Protein AF-A0A7S2X7T4-F1 (afdb_monomer)

Radius of gyration: 22.36 Å; Cα contacts (8 Å, |Δi|>4): 255; chains: 1; bounding box: 73×62×40 Å

Foldseek 3Di:
DDDDDDPPPPPVVVVVCVCPVPPDHAALDKDKDWDDPPPDPPPPDDDDDDDDDDDDDDDDPDPDDPDTDIAMEHEHAFDCPVPDRPCVSLVSDDLRHQEYEYAFAAQPWLHPRPGDVSNVVSCLRNQHLEYEYEDPQVSADKDFDDDPSGNNYIYGHPYDHD

Sequence (162 aa):
RDERSRVRLGNTGLQMRKLLGNGTLLVNESVVLPVRSDTQNKDSRKKSSQVETQTTGNNTNGAGRPTPVYVHVHGTDYWDEGSNPSLRHLKAIPRNTHVLVTHSPAKGYVDDGAGCPSILKHVRRVRPRLVVCGHIHQAHGVARGRGRSLRDTLFVNAASCD

InterPro domains:
  IPR029052 Metallo-dependent phosphatase-like [G3DSA:3.60.21.10] (36-162)
  IPR029052 Metallo-dependent phosphatase-like [SSF56300] (84-160)
  IPR051693 UPF0046 metallophosphoesterase [PTHR12905] (85-162)

Solvent-accessible surface area (backbone atoms only — not comparable to full-atom values): 10051 Å² total; per-residue (Å²): 140,78,88,82,79,79,78,78,71,52,75,67,54,57,52,54,45,63,53,60,71,76,83,56,66,38,70,67,37,75,50,76,44,79,44,79,85,75,88,68,83,76,77,86,69,90,76,91,79,91,84,89,83,85,89,80,87,82,90,72,95,68,88,70,74,79,77,78,44,73,48,30,37,32,20,35,70,68,65,90,79,91,78,74,84,73,57,61,61,66,68,65,60,59,65,76,32,38,34,38,36,36,43,52,24,33,45,91,41,46,24,83,87,73,24,37,62,69,52,37,56,43,46,60,73,35,49,26,48,32,37,41,20,27,84,45,43,93,21,44,43,76,39,76,35,72,58,95,67,27,60,72,19,38,38,33,19,71,25,77,68,133

Organism: NCBI:txid641309

pLDDT: mean 71.04, std 24.18, range [26.78, 98.31]

Mean predicted aligned error: 14.85 Å

Nearest PDB structures (foldseek):
  1uf3-assembly1_C  TM=6.372E-01  e=6.076E-03  Thermus thermophilus
  1ww1-assembly1_A  TM=6.310E-01  e=8.116E-01  Thermotoga maritima MSB8
  4r1u-assembly1_A  TM=5.828E-01  e=3.808E+00  Medicago truncatula

Structure (mmCIF, N/CA/C/O backbone):
data_AF-A0A7S2X7T4-F1
#
_entry.id   AF-A0A7S2X7T4-F1
#
loop_
_atom_site.group_PDB
_atom_site.id
_atom_site.type_symbol
_atom_site.label_atom_id
_atom_site.label_alt_id
_atom_site.label_comp_id
_atom_site.label_asym_id
_atom_site.label_entity_id
_atom_site.label_seq_id
_atom_site.pdbx_PDB_ins_code
_atom_site.Cartn_x
_atom_site.Cartn_y
_atom_site.Cartn_z
_atom_site.occupancy
_atom_site.B_iso_or_equiv
_atom_site.auth_seq_id
_atom_site.auth_comp_id
_atom_site.auth_asym_id
_atom_site.auth_atom_id
_atom_site.pdbx_PDB_model_num
ATOM 1 N N . ARG A 1 1 ? -26.846 47.711 -2.890 1.00 37.25 1 ARG A N 1
ATOM 2 C CA . ARG A 1 1 ? -26.155 46.910 -3.925 1.00 37.25 1 ARG A CA 1
ATOM 3 C C . ARG A 1 1 ? -24.670 46.985 -3.589 1.00 37.25 1 ARG A C 1
ATOM 5 O O . ARG A 1 1 ? -24.140 48.077 -3.662 1.00 37.25 1 ARG A O 1
ATOM 12 N N . ASP A 1 2 ? -23.976 45.988 -3.053 1.00 36.03 2 ASP A N 1
ATOM 13 C CA . ASP A 1 2 ? -24.239 44.553 -3.003 1.00 36.03 2 ASP A CA 1
ATOM 14 C C . ASP A 1 2 ? -23.597 43.931 -1.759 1.00 36.03 2 ASP A C 1
ATOM 16 O O . ASP A 1 2 ? -22.443 44.189 -1.417 1.00 36.03 2 ASP A O 1
ATOM 20 N N . GLU A 1 3 ? -24.376 43.088 -1.097 1.00 36.16 3 GLU A N 1
ATOM 21 C CA . GLU A 1 3 ? -24.019 42.328 0.089 1.00 36.16 3 GLU A CA 1
ATOM 22 C C . GLU A 1 3 ? -23.364 41.012 -0.350 1.00 36.16 3 GLU A C 1
ATOM 24 O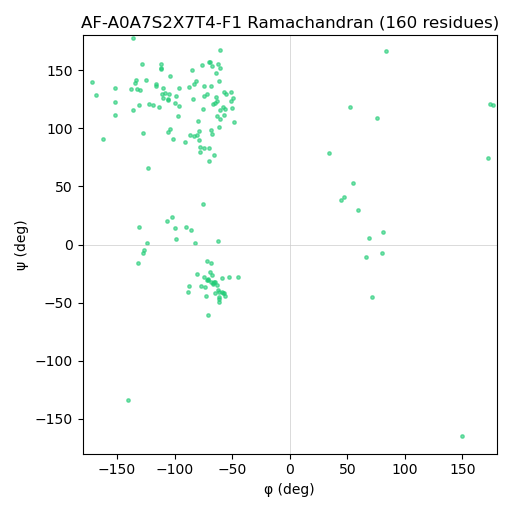 O . GLU A 1 3 ? -24.035 40.035 -0.680 1.00 36.16 3 GLU A O 1
ATOM 29 N N . ARG A 1 4 ? -22.026 40.983 -0.422 1.00 36.69 4 ARG A N 1
ATOM 30 C CA . ARG A 1 4 ? -21.281 39.733 -0.640 1.00 36.69 4 ARG A CA 1
ATOM 31 C C . ARG A 1 4 ? -21.105 39.013 0.690 1.00 36.69 4 ARG A C 1
ATOM 33 O O . ARG A 1 4 ? -20.160 39.247 1.443 1.00 36.69 4 ARG A O 1
ATOM 40 N N . SER A 1 5 ? -22.047 38.116 0.944 1.00 37.72 5 SER A N 1
ATOM 41 C CA . SER A 1 5 ? -22.028 37.090 1.977 1.00 37.72 5 SER A CA 1
ATOM 42 C C . SER A 1 5 ? -20.700 36.317 1.977 1.00 37.72 5 SER A C 1
ATOM 44 O O . SER A 1 5 ? -20.416 35.471 1.129 1.00 37.72 5 SER A O 1
ATOM 46 N N . ARG A 1 6 ? -19.851 36.602 2.972 1.00 37.97 6 ARG A N 1
ATOM 47 C CA . ARG A 1 6 ? -18.698 35.760 3.308 1.00 37.97 6 ARG A CA 1
ATOM 48 C C . ARG A 1 6 ? -19.218 34.441 3.871 1.00 37.97 6 ARG A C 1
ATOM 50 O O . ARG A 1 6 ? -19.552 34.348 5.050 1.00 37.97 6 ARG A O 1
ATOM 57 N N . VAL A 1 7 ? -19.270 33.417 3.025 1.00 38.72 7 VAL A N 1
ATOM 58 C CA . VAL A 1 7 ? -19.491 32.034 3.452 1.00 38.72 7 VAL A CA 1
ATOM 59 C C . VAL A 1 7 ? -18.348 31.643 4.392 1.00 38.72 7 VAL A C 1
ATOM 61 O O . VAL A 1 7 ? -17.203 31.475 3.971 1.00 38.72 7 VAL A O 1
ATOM 64 N N . ARG A 1 8 ? -18.648 31.527 5.690 1.00 38.50 8 ARG A N 1
ATOM 65 C CA . ARG A 1 8 ? -17.747 30.922 6.676 1.00 38.50 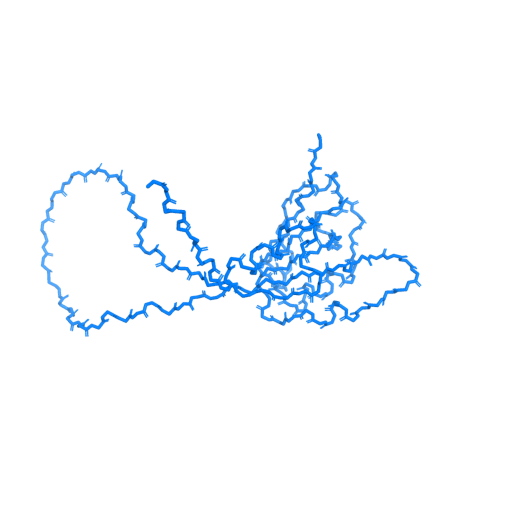8 ARG A CA 1
ATOM 66 C C . ARG A 1 8 ? -17.640 29.432 6.359 1.00 38.50 8 ARG A C 1
ATOM 68 O O . ARG A 1 8 ? -18.483 28.639 6.766 1.00 38.50 8 ARG A O 1
ATOM 75 N N . LEU A 1 9 ? -16.606 29.055 5.614 1.00 40.91 9 LEU A N 1
ATOM 76 C CA . LEU A 1 9 ? -16.187 27.663 5.495 1.00 40.91 9 LEU A CA 1
ATOM 77 C C . LEU A 1 9 ? -15.756 27.192 6.890 1.00 40.91 9 LEU A C 1
ATOM 79 O O . LEU A 1 9 ? -14.762 27.672 7.429 1.00 40.91 9 LEU A O 1
ATOM 83 N N . GLY A 1 10 ? -16.535 26.294 7.497 1.00 40.47 10 GLY A N 1
ATOM 84 C CA . GLY A 1 10 ? -16.165 25.646 8.756 1.00 40.47 10 GLY A CA 1
ATOM 85 C C . GLY A 1 10 ? -14.859 24.852 8.625 1.00 40.47 10 GLY A C 1
ATOM 86 O O . GLY A 1 10 ? -14.394 24.593 7.514 1.00 40.47 10 GLY A O 1
ATOM 87 N N . ASN A 1 11 ? -14.284 24.435 9.758 1.00 46.72 11 ASN A N 1
ATOM 88 C CA . ASN A 1 11 ? -13.000 23.714 9.856 1.00 46.72 11 ASN A CA 1
ATOM 89 C C . ASN A 1 11 ? -12.814 22.563 8.845 1.00 46.72 11 ASN A C 1
ATOM 91 O O . ASN A 1 11 ? -11.691 22.275 8.437 1.00 46.72 11 ASN A O 1
ATOM 95 N N . THR A 1 12 ? -13.901 21.941 8.389 1.00 49.84 12 THR A N 1
ATOM 96 C CA . THR A 1 12 ? -13.916 20.904 7.350 1.00 49.84 12 THR A CA 1
ATOM 97 C C . THR A 1 12 ? -13.413 21.404 5.989 1.00 49.84 12 THR A C 1
ATOM 99 O O . THR A 1 12 ? -12.674 20.704 5.302 1.00 49.84 12 THR A O 1
ATOM 102 N N . GLY A 1 13 ? -13.761 22.634 5.596 1.00 35.91 13 GLY A N 1
ATOM 103 C CA . GLY A 1 13 ? -13.311 23.240 4.337 1.00 35.91 13 GLY A CA 1
ATOM 104 C C . GLY A 1 13 ? -11.825 23.605 4.352 1.00 35.91 13 GLY A C 1
ATOM 105 O O . GLY A 1 13 ? -11.158 23.537 3.321 1.00 35.91 13 GLY A O 1
ATOM 106 N N . LEU A 1 14 ? -11.284 23.930 5.529 1.00 41.97 14 LEU A N 1
ATOM 107 C CA . LEU A 1 14 ? -9.857 24.199 5.707 1.00 41.97 14 LEU A CA 1
ATOM 108 C C . LEU A 1 14 ? -9.027 22.903 5.659 1.00 41.97 14 LEU A C 1
ATOM 110 O O . LEU A 1 14 ? -7.958 22.896 5.051 1.00 41.97 14 LEU A O 1
ATOM 114 N N . GLN A 1 15 ? -9.548 21.796 6.207 1.00 49.47 15 GLN A N 1
ATOM 115 C CA . GLN A 1 15 ? -8.946 20.464 6.050 1.00 49.47 15 GLN A CA 1
ATOM 116 C C . GLN A 1 15 ? -8.908 20.033 4.576 1.00 49.47 15 GLN A C 1
ATOM 118 O O . GLN A 1 15 ? -7.855 19.627 4.093 1.00 49.47 15 GLN A O 1
ATOM 123 N N . MET A 1 16 ? -10.002 20.215 3.827 1.00 44.50 16 MET A N 1
ATOM 124 C CA . MET A 1 16 ? -10.057 19.856 2.401 1.00 44.50 16 MET A CA 1
ATOM 125 C C . MET A 1 16 ? -9.132 20.708 1.514 1.00 44.50 16 MET A C 1
ATOM 127 O O .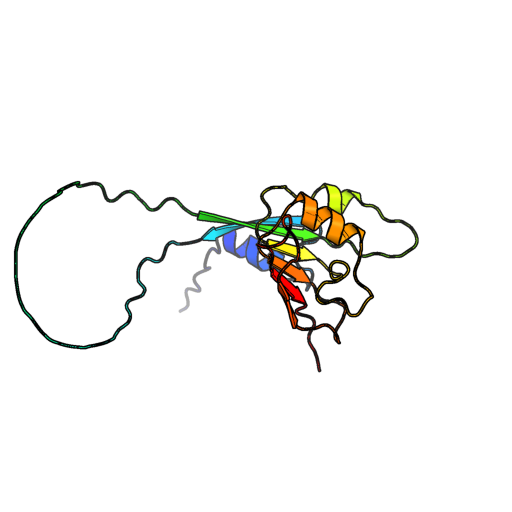 MET A 1 16 ? -8.558 20.193 0.558 1.00 44.50 16 MET A O 1
ATOM 131 N N . ARG A 1 17 ? -8.927 21.998 1.826 1.00 42.75 17 ARG A N 1
ATOM 132 C CA . ARG A 1 17 ? -7.961 22.841 1.087 1.00 42.75 17 ARG A CA 1
ATOM 133 C C . ARG A 1 17 ? -6.506 22.472 1.391 1.00 42.75 17 ARG A C 1
ATOM 135 O O . ARG A 1 17 ? -5.678 22.570 0.494 1.00 42.75 17 ARG A O 1
ATOM 142 N N . LYS A 1 18 ? -6.201 21.983 2.600 1.00 38.69 18 LYS A N 1
ATOM 143 C CA . LYS A 1 18 ? -4.891 21.376 2.909 1.00 38.69 18 LYS A CA 1
ATOM 144 C C . LYS A 1 18 ? -4.656 20.071 2.139 1.00 38.69 18 LYS A C 1
ATOM 146 O O . LYS A 1 18 ? -3.528 19.807 1.750 1.00 38.69 18 LYS A O 1
ATOM 151 N N . LEU A 1 19 ? -5.719 19.310 1.871 1.00 46.12 19 LEU A N 1
ATOM 152 C CA . LEU A 1 19 ? -5.677 18.073 1.080 1.00 46.12 19 LEU A CA 1
ATOM 153 C C . LEU A 1 19 ? -5.355 18.288 -0.413 1.00 46.12 19 LEU A C 1
ATOM 155 O O . LEU A 1 19 ? -4.866 17.359 -1.046 1.00 46.12 19 LEU A O 1
ATOM 159 N N . LEU A 1 20 ? -5.653 19.465 -0.982 1.00 47.75 20 LEU A N 1
ATOM 160 C CA . LEU A 1 20 ? -5.630 19.694 -2.440 1.00 47.75 20 LEU A CA 1
ATOM 161 C C . LEU A 1 20 ? -4.791 20.905 -2.890 1.00 47.75 20 LEU A C 1
ATOM 163 O O . LEU A 1 20 ? -4.619 21.109 -4.087 1.00 47.75 20 LEU A O 1
ATOM 167 N N . GLY A 1 21 ? -4.292 21.727 -1.962 1.00 35.34 21 GLY A N 1
ATOM 168 C CA . GLY A 1 21 ? -3.739 23.048 -2.286 1.00 35.34 21 GLY A CA 1
ATOM 169 C C . GLY A 1 21 ? -2.403 23.048 -3.033 1.00 35.34 21 GLY A C 1
ATOM 170 O O . GLY A 1 21 ? -2.174 23.956 -3.823 1.00 35.34 21 GLY A O 1
ATOM 171 N N . ASN A 1 22 ? -1.549 22.038 -2.821 1.00 37.16 22 ASN A N 1
ATOM 172 C CA . ASN A 1 22 ? -0.153 22.057 -3.292 1.00 37.16 22 ASN A CA 1
ATOM 173 C C . ASN A 1 22 ? 0.275 20.780 -4.045 1.00 37.16 22 ASN A C 1
ATOM 175 O O . ASN A 1 22 ? 1.466 20.523 -4.189 1.00 37.16 22 ASN A O 1
ATOM 179 N N . GLY A 1 23 ? -0.665 19.927 -4.471 1.00 43.47 23 GLY A N 1
ATOM 180 C CA . GLY A 1 23 ? -0.329 18.652 -5.125 1.00 43.47 23 GLY A CA 1
ATOM 181 C C . GLY A 1 23 ? 0.330 17.607 -4.208 1.00 43.47 23 GLY A C 1
ATOM 182 O O . GLY A 1 23 ? 0.714 16.541 -4.675 1.00 43.47 23 GLY A O 1
ATOM 183 N N . THR A 1 24 ? 0.441 17.872 -2.902 1.00 44.41 24 THR A N 1
ATOM 184 C CA . THR A 1 24 ? 0.987 16.931 -1.916 1.00 44.41 24 THR A CA 1
ATOM 185 C C . THR A 1 24 ? -0.150 16.310 -1.109 1.00 44.41 24 THR A C 1
ATOM 187 O O . THR A 1 24 ? -0.698 16.916 -0.190 1.00 44.41 24 THR A O 1
ATOM 190 N N . LEU A 1 25 ? -0.541 15.096 -1.486 1.00 52.84 25 LEU A N 1
ATOM 191 C CA . LEU A 1 25 ? -1.540 14.308 -0.773 1.00 52.84 25 LEU A CA 1
ATOM 192 C C . LEU A 1 25 ? -0.897 13.736 0.504 1.00 52.84 25 LEU A C 1
ATOM 194 O O . LEU A 1 25 ? 0.045 12.961 0.404 1.00 52.84 25 LEU A O 1
ATOM 198 N N . LEU A 1 26 ? -1.395 14.137 1.683 1.00 56.50 26 LEU A N 1
ATOM 199 C CA . LEU A 1 26 ? -1.105 13.573 3.017 1.00 56.50 26 LEU A CA 1
ATOM 200 C C . LEU A 1 26 ? 0.332 13.048 3.205 1.00 56.50 26 LEU A C 1
ATOM 202 O O . LEU A 1 26 ? 0.578 11.844 3.207 1.00 56.50 26 LEU A O 1
ATOM 206 N N . VAL A 1 27 ? 1.287 13.946 3.425 1.00 64.94 27 VAL A N 1
ATOM 207 C CA . VAL A 1 27 ? 2.652 13.550 3.792 1.00 64.94 27 VAL A CA 1
ATOM 208 C C . VAL A 1 27 ? 2.691 13.196 5.273 1.00 64.94 27 VAL A C 1
ATOM 210 O O . VAL A 1 27 ? 2.778 14.071 6.127 1.00 64.94 27 VAL A O 1
ATOM 213 N N . ASN A 1 28 ? 2.608 11.902 5.583 1.00 75.06 28 ASN A N 1
ATOM 214 C CA . ASN A 1 28 ? 2.654 11.371 6.955 1.00 75.06 28 ASN A CA 1
ATOM 215 C C . ASN A 1 28 ? 1.545 11.918 7.863 1.00 75.06 28 ASN A C 1
ATOM 217 O O . ASN A 1 28 ? 1.700 12.015 9.082 1.00 75.06 28 ASN A O 1
ATOM 221 N N . GLU A 1 29 ? 0.403 12.248 7.264 1.00 81.12 29 GLU A N 1
ATOM 222 C CA . GLU A 1 29 ? -0.766 12.785 7.949 1.00 81.12 29 GLU A CA 1
ATOM 223 C C . GLU A 1 29 ? -1.923 11.780 7.939 1.00 81.12 29 GLU A C 1
ATOM 225 O O . GLU A 1 29 ? -2.067 10.952 7.036 1.00 81.12 29 GLU A O 1
ATOM 230 N N . SER A 1 30 ? -2.774 11.870 8.964 1.00 85.81 30 SER A N 1
ATOM 231 C CA . SER A 1 30 ? -4.014 11.095 9.059 1.00 85.81 30 SER A CA 1
ATOM 232 C C . SER A 1 30 ? -5.220 12.022 9.036 1.00 85.81 30 SER A C 1
ATOM 234 O O . SER A 1 30 ? -5.239 13.034 9.734 1.00 85.81 30 SER A O 1
ATOM 236 N N . VAL A 1 31 ? -6.257 11.636 8.301 1.00 87.25 31 VAL A N 1
ATOM 237 C CA . VAL A 1 31 ? -7.545 12.333 8.264 1.00 87.25 31 VAL A CA 1
ATOM 238 C C . VAL A 1 31 ? -8.657 11.351 8.602 1.00 87.25 31 VAL A C 1
ATOM 240 O O . VAL A 1 31 ? -8.631 10.187 8.204 1.00 87.25 31 VAL A O 1
ATOM 243 N N . VAL A 1 32 ? -9.644 11.829 9.356 1.00 87.75 32 VAL A N 1
ATOM 244 C CA . VAL A 1 32 ? -10.840 11.067 9.716 1.00 87.75 32 VAL A CA 1
ATOM 245 C C . VAL A 1 32 ? -12.038 11.715 9.038 1.00 87.75 32 VAL A C 1
ATOM 247 O O . VAL A 1 32 ? -12.346 12.878 9.291 1.00 87.75 32 VAL A O 1
ATOM 250 N N . LEU A 1 33 ? -12.705 10.965 8.167 1.00 85.81 33 LEU A N 1
ATOM 251 C CA . LEU A 1 33 ? -13.835 11.440 7.377 1.00 85.81 33 LEU A CA 1
ATOM 252 C C . LEU A 1 33 ? -15.141 10.858 7.933 1.00 85.81 33 LEU A C 1
ATOM 254 O O . LEU A 1 33 ? -15.253 9.633 8.021 1.00 85.81 33 LEU A O 1
ATOM 258 N N . PRO A 1 34 ? -16.135 11.685 8.302 1.00 84.75 34 PRO A N 1
ATOM 259 C CA . PRO A 1 34 ? -17.458 11.191 8.659 1.00 84.75 34 PRO A CA 1
ATOM 260 C C . PRO A 1 34 ? -18.196 10.711 7.402 1.00 84.75 34 PRO A C 1
ATOM 262 O O . PRO A 1 34 ? -18.317 11.439 6.418 1.00 84.75 34 PRO A O 1
ATOM 265 N N . VAL A 1 35 ? -18.730 9.498 7.450 1.00 82.38 35 VAL A N 1
ATOM 266 C CA . VAL A 1 35 ? -19.577 8.904 6.417 1.00 82.38 35 VAL A CA 1
ATOM 267 C C . VAL A 1 35 ? -21.026 9.044 6.858 1.00 82.38 35 VAL A C 1
ATOM 269 O O . VAL A 1 35 ? -21.420 8.566 7.925 1.00 82.38 35 VAL A O 1
ATOM 272 N N . ARG A 1 36 ? -21.830 9.717 6.033 1.00 72.38 36 ARG A N 1
ATOM 273 C CA . ARG A 1 36 ? -23.281 9.758 6.211 1.00 72.38 36 ARG A CA 1
ATOM 274 C C . ARG A 1 36 ? -23.862 8.416 5.781 1.00 72.38 36 ARG A C 1
ATOM 276 O O . ARG A 1 36 ? -23.589 7.946 4.681 1.00 72.38 36 ARG A O 1
ATOM 283 N N . SER A 1 37 ? -24.656 7.800 6.647 1.00 58.03 37 SER A N 1
ATOM 284 C CA . SER A 1 37 ? -25.487 6.661 6.273 1.00 58.03 37 SER A CA 1
ATOM 285 C C . SER A 1 37 ? -26.710 7.184 5.518 1.00 58.03 37 SER A C 1
ATOM 287 O O . SER A 1 37 ? -27.756 7.423 6.121 1.00 58.03 37 SER A O 1
ATOM 289 N N . ASP A 1 38 ? -26.585 7.417 4.215 1.00 54.66 38 ASP A N 1
ATOM 290 C CA . ASP A 1 38 ? -27.750 7.733 3.391 1.00 54.66 38 ASP A CA 1
ATOM 291 C C . ASP A 1 38 ? -28.491 6.428 3.070 1.00 54.66 38 ASP A C 1
ATOM 293 O O . ASP A 1 38 ? -28.237 5.760 2.072 1.00 54.66 38 ASP A O 1
ATOM 297 N N . THR A 1 39 ? -29.443 6.049 3.922 1.00 49.31 39 THR A N 1
ATOM 298 C CA . THR A 1 39 ? -30.420 4.976 3.658 1.00 49.31 39 THR A CA 1
ATOM 299 C C . THR A 1 39 ? -31.517 5.409 2.672 1.00 49.31 39 THR A C 1
ATOM 301 O O . THR A 1 39 ? -32.660 4.974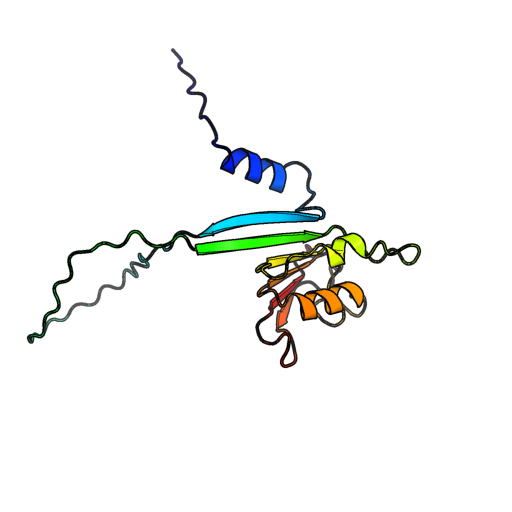 2.774 1.00 49.31 39 THR A O 1
ATOM 304 N N . GLN A 1 40 ? -31.204 6.246 1.678 1.00 42.66 40 GLN A N 1
ATOM 305 C CA . GLN A 1 40 ? -32.121 6.546 0.572 1.00 42.66 40 GLN A CA 1
ATOM 306 C C . GLN A 1 40 ? -31.490 6.222 -0.781 1.00 42.66 40 GLN A C 1
ATOM 308 O O . GLN A 1 40 ? -31.313 7.094 -1.625 1.00 42.66 40 GLN A O 1
ATOM 313 N N . ASN A 1 41 ? -31.242 4.934 -1.026 1.00 38.84 41 ASN A N 1
ATOM 314 C CA . ASN A 1 41 ? -31.323 4.433 -2.393 1.00 38.84 41 ASN A CA 1
ATOM 315 C C . ASN A 1 41 ? -32.813 4.321 -2.765 1.00 38.84 41 ASN A C 1
ATOM 317 O O . ASN A 1 41 ? -33.434 3.271 -2.599 1.00 38.84 41 ASN A O 1
ATOM 321 N N . LYS A 1 42 ? -33.427 5.434 -3.185 1.00 37.72 42 LYS A N 1
ATOM 322 C CA . LYS A 1 42 ? -34.722 5.403 -3.875 1.00 37.72 42 LYS A CA 1
ATOM 323 C C . LYS A 1 42 ? -34.462 4.986 -5.317 1.00 37.72 42 LYS A C 1
ATOM 325 O O . LYS A 1 42 ? -34.440 5.825 -6.213 1.00 37.72 42 LYS A O 1
ATOM 330 N N . ASP A 1 43 ? -34.280 3.684 -5.519 1.00 38.00 43 ASP A N 1
ATOM 331 C CA . ASP A 1 43 ? -34.402 3.075 -6.836 1.00 38.00 43 ASP A CA 1
ATOM 332 C C . ASP A 1 43 ? -35.840 3.285 -7.322 1.00 38.00 43 ASP A C 1
ATOM 334 O O . ASP A 1 43 ? -36.795 2.620 -6.916 1.00 38.00 43 ASP A O 1
ATOM 338 N N . SER A 1 44 ? -36.000 4.268 -8.198 1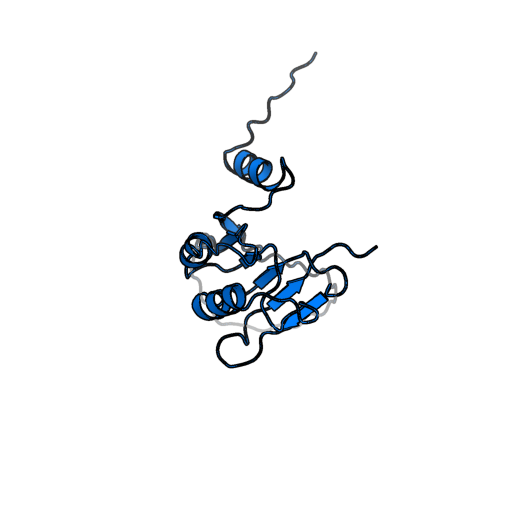.00 40.84 44 SER A N 1
ATOM 339 C CA . SER A 1 44 ? -37.197 4.536 -8.975 1.00 40.84 44 SER A CA 1
ATOM 340 C C . SER A 1 44 ? -37.385 3.447 -10.039 1.00 40.84 44 SER A C 1
ATOM 342 O O . SER A 1 44 ? -37.266 3.684 -11.237 1.00 40.84 44 SER A O 1
ATOM 344 N N . ARG A 1 45 ? -37.755 2.234 -9.613 1.00 38.22 45 ARG A N 1
ATOM 345 C CA . ARG A 1 45 ? -38.438 1.260 -10.478 1.00 38.22 45 ARG A CA 1
ATOM 346 C C . ARG A 1 45 ? -39.905 1.175 -10.089 1.00 38.22 45 ARG A C 1
ATOM 348 O O . ARG A 1 45 ? -40.299 0.432 -9.197 1.00 38.22 45 ARG A O 1
ATOM 355 N N . LYS A 1 46 ? -40.730 1.924 -10.826 1.00 35.88 46 LYS A N 1
ATOM 356 C CA . LYS A 1 46 ? -42.159 1.632 -10.980 1.00 35.88 46 LYS A CA 1
ATOM 357 C C . LYS A 1 46 ? -42.319 0.161 -11.383 1.00 35.88 46 LYS A C 1
ATOM 359 O O . LYS A 1 46 ? -41.940 -0.197 -12.496 1.00 35.88 46 LYS A O 1
ATOM 364 N N . LYS A 1 47 ? -42.977 -0.648 -10.553 1.00 31.47 47 LYS A N 1
ATOM 365 C CA . LYS A 1 47 ? -43.926 -1.645 -11.059 1.00 31.47 47 LYS A CA 1
ATOM 366 C C . LYS A 1 47 ? -45.006 -1.936 -10.020 1.00 31.47 47 LYS A C 1
ATOM 368 O O . LYS A 1 47 ? -44.726 -2.262 -8.876 1.00 31.47 47 LYS A O 1
ATOM 373 N N . SER A 1 48 ? -46.231 -1.718 -10.475 1.00 34.78 48 SER A N 1
ATOM 374 C CA . SER A 1 48 ? -47.504 -1.956 -9.808 1.00 34.78 48 SER A CA 1
ATOM 375 C C . SER A 1 48 ? -47.766 -3.451 -9.632 1.00 34.78 48 SER A C 1
ATOM 377 O O . SER A 1 48 ? -47.579 -4.185 -10.600 1.00 34.78 48 SER A O 1
ATOM 379 N N . SER A 1 49 ? -48.239 -3.858 -8.450 1.00 35.47 49 SER A N 1
ATOM 380 C CA . SER A 1 49 ? -49.355 -4.807 -8.266 1.00 35.47 49 SER A CA 1
ATOM 381 C C . SER A 1 49 ? -49.563 -5.096 -6.772 1.00 35.47 49 SER A C 1
ATOM 383 O O . SER A 1 49 ? -48.652 -5.565 -6.095 1.00 35.47 49 SER A O 1
ATOM 385 N N . GLN A 1 50 ? -50.766 -4.788 -6.282 1.00 35.81 50 GLN A N 1
ATOM 386 C CA . GLN A 1 50 ? -51.311 -5.149 -4.966 1.00 35.81 50 GLN A CA 1
ATOM 387 C C . GLN A 1 50 ? -51.400 -6.675 -4.780 1.00 35.81 50 GLN A C 1
ATOM 389 O O . GLN A 1 50 ? -51.606 -7.360 -5.774 1.00 35.81 50 GLN A O 1
ATOM 394 N N . VAL A 1 51 ? -51.309 -7.167 -3.532 1.00 29.00 51 VAL A N 1
ATOM 395 C CA . VAL A 1 51 ? -52.292 -8.029 -2.816 1.00 29.00 51 VAL A CA 1
ATOM 396 C C . VAL A 1 51 ? -51.846 -8.160 -1.337 1.00 29.00 51 VAL A C 1
ATOM 398 O O . VAL A 1 51 ? -50.657 -8.230 -1.038 1.00 29.00 51 VAL A O 1
ATOM 401 N N . GLU A 1 52 ? -52.821 -8.110 -0.425 1.00 29.31 52 GLU A N 1
ATOM 402 C CA . GLU A 1 52 ? -52.759 -8.082 1.049 1.00 29.31 52 GLU A CA 1
ATOM 403 C C . GLU A 1 52 ? -52.238 -9.373 1.718 1.00 29.31 52 GLU A C 1
ATOM 405 O O . GLU A 1 52 ? -52.477 -10.464 1.216 1.00 29.31 52 GLU A O 1
ATOM 410 N N . THR A 1 53 ? -51.646 -9.282 2.922 1.00 26.78 53 THR A N 1
ATOM 411 C CA . THR A 1 53 ? -52.282 -9.676 4.212 1.00 26.78 53 THR A CA 1
ATOM 412 C C . THR A 1 53 ? -51.310 -9.610 5.412 1.00 26.78 53 THR A C 1
ATOM 414 O O . THR A 1 53 ? -50.273 -10.254 5.447 1.00 26.78 53 THR A O 1
ATOM 417 N N . GLN A 1 54 ? -51.702 -8.786 6.391 1.00 34.44 54 GLN A N 1
ATOM 418 C CA . GLN A 1 54 ? -51.721 -8.997 7.851 1.00 34.44 54 GLN A CA 1
ATOM 419 C C . GLN A 1 54 ? -50.480 -9.467 8.658 1.00 34.44 54 GLN A C 1
ATOM 421 O O . GLN A 1 54 ? -50.060 -10.614 8.627 1.00 34.44 54 GLN A O 1
ATOM 426 N N . THR A 1 55 ? -50.099 -8.559 9.572 1.00 29.83 55 THR A N 1
ATOM 427 C CA . THR A 1 55 ? -49.863 -8.784 11.016 1.00 29.83 55 THR A CA 1
ATOM 428 C C . THR A 1 55 ? -48.574 -9.487 11.444 1.00 29.83 55 THR A C 1
ATOM 430 O O . THR A 1 55 ? -48.450 -10.700 11.374 1.00 29.83 55 THR A O 1
ATOM 433 N N . THR A 1 56 ? -47.657 -8.733 12.060 1.00 30.39 56 THR A N 1
ATOM 434 C CA . THR A 1 56 ? -47.341 -8.813 13.506 1.00 30.39 56 THR A CA 1
ATOM 435 C C . THR A 1 56 ? -46.467 -7.608 13.863 1.00 30.39 56 THR A C 1
ATOM 437 O O . THR A 1 56 ? -45.508 -7.291 13.163 1.00 30.39 56 THR A O 1
ATOM 440 N N . GLY A 1 57 ? -46.866 -6.873 14.900 1.00 33.53 57 GLY A N 1
ATOM 441 C CA . GLY A 1 57 ? -46.254 -5.607 15.276 1.00 33.53 57 GLY A CA 1
ATOM 442 C C . GLY A 1 57 ? -44.840 -5.745 15.835 1.00 33.53 57 GLY A C 1
ATOM 443 O O . GLY A 1 57 ? -44.471 -6.770 16.393 1.00 33.53 57 GLY A O 1
ATOM 444 N N . ASN A 1 58 ? -44.085 -4.653 15.743 1.00 34.34 58 ASN A N 1
ATOM 445 C CA . ASN A 1 58 ? -43.391 -4.124 16.908 1.00 34.34 58 ASN A CA 1
ATOM 446 C C . ASN A 1 58 ? -43.202 -2.617 16.758 1.00 34.34 58 ASN A C 1
ATOM 448 O O . ASN A 1 58 ? -42.475 -2.111 15.907 1.00 34.34 58 ASN A O 1
ATOM 452 N N . ASN A 1 59 ? -43.935 -1.922 17.614 1.00 42.34 59 ASN A N 1
ATOM 453 C CA . ASN A 1 59 ? -43.853 -0.503 17.858 1.00 42.34 59 ASN A CA 1
ATOM 454 C C . ASN A 1 59 ? -42.657 -0.270 18.792 1.00 42.34 59 ASN A C 1
ATOM 456 O O . ASN A 1 59 ? -42.738 -0.570 19.981 1.00 42.34 59 ASN A O 1
ATOM 460 N N . THR A 1 60 ? -41.550 0.258 18.274 1.00 44.38 60 THR A N 1
ATOM 461 C CA . THR A 1 60 ? -40.539 0.924 19.104 1.00 44.38 60 THR A CA 1
ATOM 462 C C . THR A 1 60 ? -40.261 2.297 18.523 1.00 44.38 60 THR A C 1
ATOM 464 O O . THR A 1 60 ? -39.466 2.467 17.599 1.00 44.38 60 THR A O 1
ATOM 467 N N . ASN A 1 61 ? -40.950 3.281 19.094 1.00 45.00 61 ASN A N 1
ATOM 468 C CA . ASN A 1 61 ? -40.588 4.684 19.023 1.00 45.00 61 ASN A CA 1
ATOM 469 C C . ASN A 1 61 ? -39.169 4.864 19.571 1.00 45.00 61 ASN A C 1
ATOM 471 O O . ASN A 1 61 ? -38.914 4.688 20.759 1.00 45.00 61 ASN A O 1
ATOM 475 N N . GLY A 1 62 ? -38.254 5.210 18.677 1.00 42.66 62 GLY A N 1
ATOM 476 C CA . GLY A 1 62 ? -36.864 5.495 18.984 1.00 42.66 62 GLY A CA 1
ATOM 477 C C . GLY A 1 62 ? -36.111 5.665 17.679 1.00 42.66 62 GLY A C 1
ATOM 478 O O . GLY A 1 62 ? -35.395 4.764 17.260 1.00 42.66 62 GLY A O 1
ATOM 479 N N . ALA A 1 63 ? -36.304 6.800 17.002 1.00 52.09 63 ALA A N 1
ATOM 480 C CA . ALA A 1 63 ? -35.465 7.192 15.874 1.00 52.09 63 ALA A CA 1
ATOM 481 C C . ALA A 1 63 ? -34.046 7.459 16.403 1.00 52.09 63 ALA A C 1
ATOM 483 O O . ALA A 1 63 ? -33.653 8.600 16.647 1.00 52.09 63 ALA A O 1
ATOM 484 N N . GLY A 1 64 ? -33.303 6.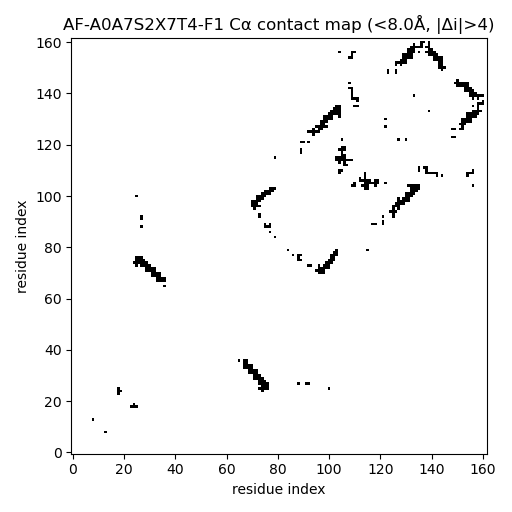383 16.670 1.00 53.16 64 GLY A N 1
ATOM 485 C CA . GLY A 1 64 ? -31.909 6.434 17.060 1.00 53.16 64 GLY A CA 1
ATOM 486 C C . GLY A 1 64 ? -31.162 7.192 15.978 1.00 53.16 64 GLY A C 1
ATOM 487 O O . GLY A 1 64 ? -31.142 6.777 14.820 1.00 53.16 64 GLY A O 1
ATOM 488 N N . ARG A 1 65 ? -30.596 8.345 16.341 1.00 58.72 65 ARG A N 1
ATOM 489 C CA . ARG A 1 65 ? -29.733 9.119 15.452 1.00 58.72 65 ARG A CA 1
ATOM 490 C C . ARG A 1 65 ? -28.670 8.157 14.902 1.00 58.72 65 ARG A C 1
ATOM 492 O O . ARG A 1 65 ? -27.997 7.528 15.722 1.00 58.72 65 ARG A O 1
ATOM 499 N N . PRO A 1 66 ? -28.523 8.004 13.572 1.00 67.06 66 PRO A N 1
ATOM 500 C CA . PRO A 1 66 ? -27.546 7.074 13.025 1.00 67.06 66 PRO A CA 1
ATOM 501 C C . PRO A 1 66 ? -26.168 7.415 13.589 1.00 67.06 66 PRO A C 1
ATOM 503 O O . PRO A 1 66 ? -25.764 8.584 13.598 1.00 67.06 66 PRO A O 1
ATOM 506 N N . THR A 1 67 ? -25.476 6.407 14.122 1.00 66.25 67 THR A N 1
ATOM 507 C CA . THR A 1 67 ? -24.120 6.589 14.629 1.00 66.25 67 THR A CA 1
ATOM 508 C C . THR A 1 67 ? -23.225 6.970 13.449 1.00 66.25 67 THR A C 1
ATOM 510 O O . THR A 1 67 ? -23.244 6.294 12.418 1.00 66.25 67 THR A O 1
ATOM 513 N N . PRO A 1 68 ? -22.472 8.079 13.539 1.00 73.56 68 PRO A N 1
ATOM 514 C CA . PRO A 1 68 ? -21.589 8.473 12.456 1.00 73.56 68 PRO A CA 1
ATOM 515 C C . PRO A 1 68 ? -20.515 7.398 12.276 1.00 73.56 68 PRO A C 1
ATOM 517 O O . PRO A 1 68 ? -19.795 7.056 13.214 1.00 73.56 68 PRO A O 1
ATOM 520 N N . VAL A 1 69 ? -20.415 6.859 11.063 1.00 84.88 69 VAL A N 1
ATOM 521 C CA . VAL A 1 69 ? -19.325 5.960 10.678 1.00 84.88 69 VAL A CA 1
ATOM 522 C C . VAL A 1 69 ? -18.142 6.824 10.267 1.00 84.88 69 VAL A C 1
ATOM 524 O O . VAL A 1 69 ? -18.321 7.820 9.573 1.00 84.88 69 VAL A O 1
ATOM 5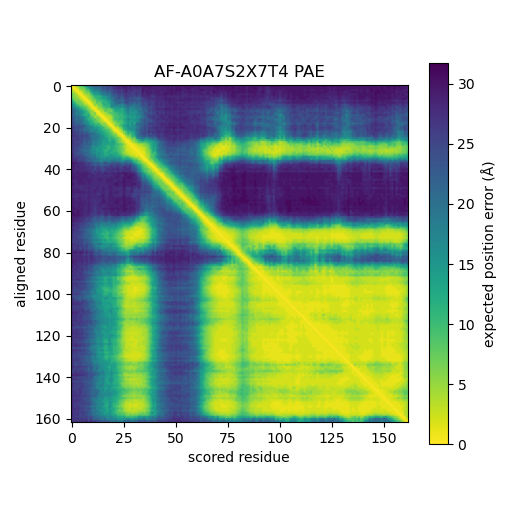27 N N . TYR A 1 70 ? -16.931 6.462 10.677 1.00 88.44 70 TYR A N 1
ATOM 528 C CA . TYR A 1 70 ? -15.724 7.214 10.344 1.00 88.44 70 TYR A CA 1
ATOM 529 C C . TYR A 1 70 ? -14.776 6.381 9.488 1.00 88.44 70 TYR A C 1
ATOM 531 O O . TYR A 1 70 ? -14.524 5.211 9.776 1.00 88.44 70 TYR A O 1
ATOM 539 N N . VAL A 1 71 ? -14.214 6.999 8.451 1.00 91.62 71 VAL A N 1
ATOM 540 C CA . VAL A 1 71 ? -13.154 6.414 7.624 1.00 91.62 71 VAL A CA 1
ATOM 541 C C . VAL A 1 71 ? -11.839 7.087 7.976 1.00 91.62 71 VAL A C 1
ATOM 543 O O . VAL A 1 71 ? -11.716 8.306 7.907 1.00 91.62 71 VAL A O 1
ATOM 546 N N . HIS A 1 72 ? -10.848 6.278 8.340 1.00 93.62 72 HIS A N 1
ATOM 547 C CA . HIS A 1 72 ? -9.494 6.746 8.629 1.00 93.62 72 HIS A CA 1
ATOM 548 C C . HIS A 1 72 ? -8.622 6.588 7.387 1.00 93.62 72 HIS A C 1
ATOM 550 O O . HIS A 1 72 ? -8.420 5.467 6.908 1.00 93.62 72 HIS A O 1
ATOM 556 N N . VAL A 1 73 ? -8.099 7.704 6.899 1.00 93.50 73 VAL A N 1
ATOM 557 C CA . VAL A 1 73 ? -7.172 7.774 5.772 1.00 93.50 73 VAL A CA 1
ATOM 558 C C . VAL A 1 73 ? -5.808 8.180 6.307 1.00 93.50 73 VAL A C 1
ATOM 560 O O . VAL A 1 73 ? -5.723 9.104 7.114 1.00 93.50 73 VAL A O 1
ATOM 563 N N . HIS A 1 74 ? -4.752 7.505 5.873 1.00 93.06 74 HIS A N 1
ATOM 564 C CA . HIS A 1 74 ? -3.378 7.873 6.199 1.00 93.06 74 HIS A CA 1
ATOM 565 C C . HIS A 1 74 ? -2.556 7.932 4.920 1.00 93.06 74 HIS A C 1
ATOM 567 O O . HIS A 1 74 ? -2.631 7.002 4.116 1.00 93.06 74 HIS A O 1
ATOM 573 N N . GLY A 1 75 ? -1.779 8.994 4.738 1.00 90.56 75 GLY A N 1
ATOM 574 C CA . GLY A 1 75 ? -0.812 9.086 3.650 1.00 90.56 75 GLY A CA 1
ATOM 575 C C . GLY A 1 75 ? 0.618 9.062 4.165 1.00 90.56 75 GLY A C 1
ATOM 576 O O . GLY A 1 75 ? 0.881 9.481 5.289 1.00 90.56 75 GLY A O 1
ATOM 577 N N . THR A 1 76 ? 1.539 8.557 3.351 1.00 83.81 76 THR A N 1
ATOM 578 C CA . THR A 1 76 ? 2.975 8.579 3.637 1.00 83.81 76 THR A CA 1
ATOM 579 C C . THR A 1 76 ? 3.756 9.022 2.406 1.00 83.81 76 THR A C 1
ATOM 581 O O . THR A 1 76 ? 3.458 8.600 1.288 1.00 83.81 76 THR A O 1
ATOM 584 N N . ASP A 1 77 ? 4.767 9.858 2.631 1.00 73.12 77 ASP A N 1
ATOM 585 C CA . ASP A 1 77 ? 5.736 10.287 1.615 1.00 73.12 77 ASP A CA 1
ATOM 586 C C . ASP A 1 77 ? 6.868 9.281 1.405 1.00 73.12 77 ASP A C 1
ATOM 588 O O . ASP A 1 77 ? 7.773 9.538 0.619 1.00 73.12 77 ASP A O 1
ATOM 592 N N . TYR A 1 78 ? 6.850 8.152 2.121 1.00 71.94 78 TYR A N 1
ATOM 593 C CA . TYR A 1 78 ? 7.947 7.204 2.067 1.00 71.94 78 TYR A CA 1
ATOM 594 C C . TYR A 1 78 ? 8.134 6.670 0.641 1.00 71.94 78 TYR A C 1
ATOM 596 O O . TYR A 1 78 ? 7.283 5.944 0.114 1.00 71.94 78 TYR A O 1
ATOM 604 N N . TRP A 1 79 ? 9.292 6.988 0.070 1.00 71.31 79 TRP A N 1
ATOM 605 C CA . TRP A 1 79 ? 9.858 6.376 -1.123 1.00 71.31 79 TRP A CA 1
ATOM 606 C C . TRP A 1 79 ? 11.109 5.574 -0.742 1.00 71.31 79 TRP A C 1
ATOM 608 O O . TRP A 1 79 ? 11.755 5.821 0.281 1.00 71.31 79 TRP A O 1
ATOM 618 N N . ASP A 1 80 ? 11.454 4.578 -1.549 1.00 63.69 80 ASP A N 1
ATOM 619 C CA . ASP A 1 80 ? 12.666 3.784 -1.350 1.00 63.69 80 ASP A CA 1
ATOM 620 C C . ASP A 1 80 ? 13.832 4.425 -2.119 1.00 63.69 80 ASP A C 1
ATOM 622 O O . ASP A 1 80 ? 14.057 4.125 -3.285 1.00 63.69 80 ASP A O 1
ATOM 626 N N . GLU A 1 81 ? 14.547 5.359 -1.484 1.00 55.59 81 GLU A N 1
ATOM 627 C CA . GLU A 1 81 ? 15.653 6.119 -2.104 1.00 55.59 81 GLU A CA 1
ATOM 628 C C . GLU A 1 81 ? 17.021 5.406 -2.045 1.00 55.59 81 GLU A C 1
ATOM 630 O O . GLU A 1 81 ? 18.070 6.013 -2.267 1.00 55.59 81 GLU A O 1
ATOM 635 N N . GLY A 1 82 ? 17.051 4.113 -1.705 1.00 53.97 82 GLY A N 1
ATOM 636 C CA . GLY A 1 82 ? 18.254 3.273 -1.782 1.00 53.97 82 GLY A CA 1
ATOM 637 C C . GLY A 1 82 ? 19.417 3.625 -0.837 1.00 53.97 82 GLY A C 1
ATOM 638 O O . GLY A 1 82 ? 20.334 2.820 -0.708 1.00 53.97 82 GLY A O 1
ATOM 639 N N . SER A 1 83 ? 19.404 4.771 -0.143 1.00 47.53 83 SER A N 1
ATOM 640 C CA . SER A 1 83 ? 20.578 5.268 0.598 1.00 47.53 83 SER A CA 1
ATOM 641 C C . SER A 1 83 ? 20.321 5.716 2.045 1.00 47.53 83 SER A C 1
ATOM 643 O O . SER A 1 83 ? 21.273 5.757 2.822 1.00 47.53 83 SER A O 1
ATOM 645 N N . ASN A 1 84 ? 19.073 5.954 2.480 1.00 51.34 84 ASN A N 1
ATOM 646 C CA . ASN A 1 84 ? 18.753 6.106 3.911 1.00 51.34 84 ASN A CA 1
ATOM 647 C C . ASN A 1 84 ? 17.245 5.931 4.215 1.00 51.34 84 ASN A C 1
ATOM 649 O O . ASN A 1 84 ? 16.486 6.903 4.196 1.00 51.34 84 ASN A O 1
ATOM 653 N N . PRO A 1 85 ? 16.752 4.714 4.514 1.00 53.72 85 PRO A N 1
ATOM 654 C CA . PRO A 1 85 ? 15.333 4.504 4.749 1.00 53.72 85 PRO A CA 1
ATOM 655 C C . PRO A 1 85 ? 14.985 4.932 6.175 1.00 53.72 85 PRO A C 1
ATOM 657 O O . PRO A 1 85 ? 15.054 4.139 7.121 1.00 53.72 85 PRO A O 1
ATOM 660 N N . SER A 1 86 ? 14.536 6.172 6.360 1.00 59.84 86 SER A N 1
ATOM 661 C CA . SER A 1 86 ? 13.869 6.534 7.609 1.00 59.84 86 SER A CA 1
ATOM 662 C C . SER A 1 86 ? 12.488 5.849 7.662 1.00 59.84 86 SER A C 1
ATOM 664 O O . SER A 1 86 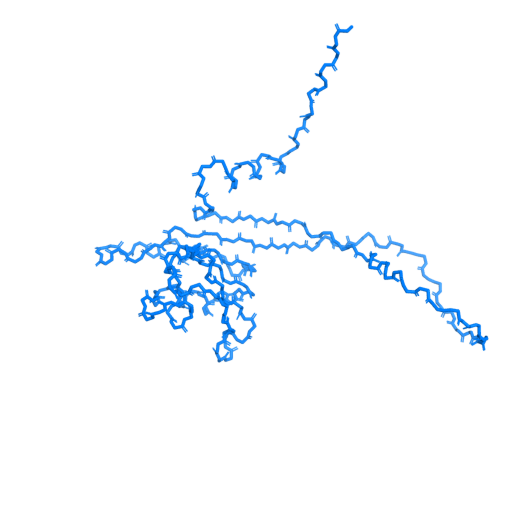? 11.439 6.417 7.388 1.00 59.84 86 SER A O 1
ATOM 666 N N . LEU A 1 87 ? 12.456 4.577 8.084 1.00 68.56 87 LEU A N 1
ATOM 667 C CA . LEU A 1 87 ? 11.222 3.786 8.274 1.00 68.56 87 LEU A CA 1
ATOM 668 C C . LEU A 1 87 ? 10.281 4.364 9.353 1.00 68.56 87 LEU A C 1
ATOM 670 O O . LEU A 1 87 ? 9.270 3.746 9.694 1.00 68.56 87 LEU A O 1
ATOM 674 N N . ARG A 1 88 ? 10.629 5.513 9.945 1.00 70.56 88 ARG A N 1
ATOM 675 C CA . ARG A 1 88 ? 9.852 6.202 10.979 1.00 70.56 88 ARG A CA 1
ATOM 676 C C . ARG A 1 88 ? 8.436 6.491 10.487 1.00 70.56 88 ARG A C 1
ATOM 678 O O . ARG A 1 88 ? 7.490 6.177 11.204 1.00 70.56 88 ARG A O 1
ATOM 685 N N . HIS A 1 89 ? 8.300 6.968 9.253 1.00 76.00 89 HIS A N 1
ATOM 686 C CA . HIS A 1 89 ? 7.010 7.265 8.631 1.00 76.00 89 HIS A CA 1
ATOM 687 C C . HIS A 1 89 ? 6.134 6.013 8.499 1.00 76.00 89 HIS A C 1
ATOM 689 O O . HIS A 1 89 ? 4.997 5.983 8.962 1.00 76.00 89 HIS A O 1
ATOM 695 N N . LEU A 1 90 ? 6.704 4.906 8.018 1.00 79.69 90 LEU A N 1
ATOM 696 C CA . LEU A 1 90 ? 5.974 3.643 7.897 1.00 79.69 90 LEU A CA 1
ATOM 697 C C . LEU A 1 90 ? 5.579 3.030 9.257 1.00 79.69 90 LEU A C 1
ATOM 699 O O . LEU A 1 90 ? 4.516 2.407 9.397 1.00 79.69 90 LEU A O 1
ATOM 703 N N . LYS A 1 91 ? 6.412 3.212 10.291 1.00 82.94 91 LYS A N 1
ATOM 704 C CA . LYS A 1 91 ? 6.091 2.790 11.666 1.00 82.94 91 LYS A CA 1
ATOM 705 C C . LYS A 1 91 ? 4.965 3.625 12.277 1.00 82.94 91 LYS A C 1
ATOM 707 O O . LYS A 1 91 ? 4.185 3.071 13.050 1.00 82.94 91 LYS A O 1
ATOM 712 N N . ALA A 1 92 ? 4.860 4.901 11.910 1.00 85.62 92 ALA A N 1
ATOM 713 C CA . ALA A 1 92 ? 3.837 5.815 12.410 1.00 85.62 92 ALA A CA 1
ATOM 714 C C . ALA A 1 92 ? 2.426 5.520 11.868 1.00 85.62 92 ALA A C 1
ATOM 716 O O . ALA A 1 92 ? 1.456 5.989 12.458 1.00 85.62 92 ALA A O 1
ATOM 717 N N . ILE A 1 93 ? 2.291 4.703 10.810 1.00 90.19 93 ILE A N 1
ATOM 718 C CA . ILE A 1 93 ? 0.982 4.359 10.231 1.00 90.19 93 ILE A CA 1
ATOM 719 C C . ILE A 1 93 ? 0.079 3.702 11.302 1.00 90.19 93 ILE A C 1
ATOM 721 O O . ILE A 1 93 ? 0.415 2.601 11.789 1.00 90.19 93 ILE A O 1
ATOM 725 N N . PRO A 1 94 ? -1.075 4.314 11.643 1.00 93.25 94 PRO A N 1
ATOM 726 C CA . PRO A 1 94 ? -2.007 3.790 12.639 1.00 93.25 94 PRO A CA 1
ATOM 727 C C . PRO A 1 94 ? -2.618 2.444 12.234 1.00 93.25 94 PRO A C 1
ATOM 729 O O . PRO A 1 94 ? -2.874 2.184 11.058 1.00 93.25 94 PRO A O 1
ATOM 732 N N . ARG A 1 95 ? -2.908 1.579 13.214 1.00 93.75 95 ARG A N 1
ATOM 733 C CA . ARG A 1 95 ? -3.507 0.250 12.967 1.00 93.75 95 ARG A CA 1
ATOM 734 C C . ARG A 1 95 ? -4.960 0.298 12.488 1.00 93.75 95 ARG A C 1
ATOM 736 O O . ARG A 1 95 ? -5.402 -0.651 11.862 1.00 93.75 95 ARG A O 1
ATOM 743 N N . ASN A 1 96 ? -5.688 1.371 12.779 1.00 94.12 96 ASN A N 1
ATOM 744 C CA . ASN A 1 96 ? -7.080 1.579 12.366 1.00 94.12 96 ASN A CA 1
ATOM 745 C C . ASN A 1 96 ? -7.207 2.290 11.006 1.00 94.12 96 ASN A C 1
ATOM 747 O O . ASN A 1 96 ? -8.273 2.804 10.677 1.00 94.12 96 ASN A O 1
ATOM 751 N N . THR A 1 97 ? -6.126 2.352 10.226 1.00 95.38 97 THR A N 1
ATOM 752 C CA . THR A 1 97 ? -6.140 2.940 8.884 1.00 95.38 97 THR A CA 1
ATOM 753 C C . THR A 1 97 ? -6.998 2.089 7.949 1.00 95.38 97 THR A C 1
ATOM 755 O O . THR A 1 97 ? -6.709 0.916 7.721 1.00 95.38 97 THR A O 1
ATOM 758 N N . HIS A 1 98 ? -8.039 2.691 7.378 1.00 95.81 98 HIS A N 1
ATOM 759 C CA . HIS A 1 98 ? -8.932 2.038 6.421 1.00 95.81 98 HIS A CA 1
ATOM 760 C C . HIS A 1 98 ? -8.421 2.192 4.988 1.00 95.81 98 HIS A C 1
ATOM 762 O O . HIS A 1 98 ? -8.478 1.235 4.212 1.00 95.81 98 HIS A O 1
ATOM 768 N N . VAL A 1 99 ? -7.910 3.383 4.665 1.00 96.12 99 VAL A N 1
ATOM 769 C CA . VAL A 1 99 ? -7.315 3.729 3.372 1.00 96.12 99 VAL A CA 1
ATOM 770 C C . VAL A 1 99 ? -5.884 4.188 3.607 1.00 96.12 99 VAL A C 1
ATOM 772 O O . VAL A 1 99 ? -5.656 5.145 4.346 1.00 96.12 99 VAL A O 1
ATOM 775 N N . LEU A 1 100 ? -4.929 3.502 2.988 1.00 95.44 100 LEU A N 1
ATOM 776 C CA . LEU A 1 100 ? -3.527 3.897 2.986 1.00 95.44 100 LEU A CA 1
ATOM 777 C C . LEU A 1 100 ? -3.177 4.495 1.624 1.00 95.44 100 LEU A C 1
ATOM 779 O O . LEU A 1 100 ? -3.437 3.873 0.598 1.00 95.44 100 LEU A O 1
ATOM 783 N N . VAL A 1 101 ? -2.564 5.669 1.625 1.00 93.69 101 VAL A N 1
ATOM 784 C CA . VAL A 1 101 ? -2.035 6.326 0.432 1.00 93.69 101 VAL A CA 1
ATOM 785 C C . VAL A 1 101 ? -0.512 6.289 0.502 1.00 93.69 101 VAL A C 1
ATOM 787 O O . VAL A 1 101 ? 0.072 6.700 1.505 1.00 93.69 101 VAL A O 1
ATOM 790 N N . THR A 1 102 ? 0.134 5.780 -0.538 1.00 90.19 102 THR A N 1
ATOM 791 C CA . THR A 1 102 ? 1.597 5.712 -0.640 1.00 90.19 102 THR A CA 1
ATOM 792 C C . THR A 1 102 ? 2.060 6.313 -1.958 1.00 90.19 102 THR A C 1
ATOM 794 O O . THR A 1 102 ? 1.309 6.334 -2.928 1.00 90.19 102 THR A O 1
ATOM 797 N N . HIS A 1 103 ? 3.301 6.793 -2.024 1.00 87.75 103 HIS A N 1
ATOM 798 C CA . HIS A 1 103 ? 3.872 7.208 -3.305 1.00 87.75 103 HIS A CA 1
ATOM 799 C C . HIS A 1 103 ? 4.164 5.982 -4.186 1.00 87.75 103 HIS A C 1
ATOM 801 O O . HIS A 1 103 ? 3.560 5.805 -5.244 1.00 87.75 103 HIS A O 1
ATOM 807 N N . SER A 1 104 ? 5.028 5.086 -3.699 1.00 88.19 104 SER A N 1
ATOM 808 C CA . SER A 1 104 ? 5.402 3.853 -4.398 1.00 88.19 104 SER A CA 1
ATOM 809 C C . SER A 1 104 ? 4.409 2.710 -4.129 1.00 88.19 104 SER A C 1
ATOM 811 O O . SER A 1 104 ? 3.827 2.640 -3.038 1.00 88.19 104 SER A O 1
ATOM 813 N N . PRO A 1 105 ? 4.225 1.774 -5.076 1.00 92.44 105 PRO A N 1
ATOM 814 C CA . PRO A 1 105 ? 3.399 0.591 -4.869 1.00 92.44 105 PRO A CA 1
ATOM 815 C C . PRO A 1 105 ? 4.027 -0.403 -3.882 1.00 92.44 105 PRO A C 1
ATOM 817 O O . PRO A 1 105 ? 5.241 -0.449 -3.660 1.00 92.44 105 PRO A O 1
ATOM 820 N N . ALA A 1 106 ? 3.180 -1.238 -3.278 1.00 94.50 106 ALA A N 1
ATOM 821 C CA . ALA A 1 106 ? 3.626 -2.349 -2.447 1.00 94.50 106 ALA A CA 1
ATOM 822 C C . ALA A 1 106 ? 4.171 -3.484 -3.327 1.00 94.50 106 ALA A C 1
ATOM 824 O O . ALA A 1 106 ? 3.527 -3.869 -4.298 1.00 94.50 106 ALA A O 1
ATOM 825 N N . LYS A 1 107 ? 5.306 -4.083 -2.943 1.00 94.94 107 LYS A N 1
ATOM 826 C CA . LYS A 1 107 ? 5.920 -5.184 -3.708 1.00 94.94 107 LYS A CA 1
ATOM 827 C C . LYS A 1 107 ? 4.922 -6.294 -4.079 1.00 94.94 107 LYS A C 1
ATOM 829 O O . LYS A 1 107 ? 4.282 -6.881 -3.201 1.00 94.94 107 LYS A O 1
ATOM 834 N N . GLY A 1 108 ? 4.854 -6.622 -5.367 1.00 95.00 108 GLY A N 1
ATOM 835 C CA . GLY A 1 108 ? 4.015 -7.664 -5.960 1.00 95.00 108 GLY A CA 1
ATOM 836 C C . GLY A 1 108 ? 2.551 -7.278 -6.204 1.00 95.00 108 GLY A C 1
ATOM 837 O O . GLY A 1 108 ? 1.741 -8.179 -6.467 1.00 95.00 108 GLY A O 1
ATOM 838 N N . TYR A 1 109 ? 2.194 -5.998 -6.072 1.00 96.44 109 TYR A N 1
ATOM 839 C CA . TYR A 1 109 ? 0.853 -5.476 -6.327 1.00 96.44 109 TYR A CA 1
ATOM 840 C C . TYR A 1 109 ? 0.931 -4.178 -7.124 1.00 96.44 109 TYR A C 1
ATOM 842 O O . TYR A 1 109 ? 1.407 -3.181 -6.591 1.00 96.44 109 TYR A O 1
ATOM 850 N N . VAL A 1 110 ? 0.392 -4.193 -8.353 1.00 94.94 110 VAL A N 1
ATOM 851 C CA . VAL A 1 110 ? 0.308 -3.022 -9.253 1.00 94.94 110 VAL A CA 1
ATOM 852 C C . VAL A 1 110 ? 1.637 -2.255 -9.352 1.00 94.94 110 VAL A C 1
ATOM 854 O O . VAL A 1 110 ? 1.670 -1.026 -9.320 1.00 94.94 110 VAL A O 1
ATOM 857 N N . ASP A 1 111 ? 2.741 -3.009 -9.424 1.00 93.69 111 ASP A N 1
ATOM 858 C CA . ASP A 1 111 ? 4.099 -2.506 -9.215 1.00 93.69 111 ASP A CA 1
ATOM 859 C C . ASP A 1 111 ? 5.103 -2.798 -10.335 1.00 93.69 111 ASP A C 1
ATOM 861 O O . ASP A 1 111 ? 6.244 -2.367 -10.218 1.00 93.69 111 ASP A O 1
ATOM 865 N N . ASP A 1 112 ? 4.721 -3.557 -11.367 1.00 92.56 112 ASP A N 1
ATOM 866 C CA . ASP A 1 112 ? 5.594 -3.946 -12.494 1.00 92.56 112 ASP A CA 1
ATOM 867 C C . ASP A 1 112 ? 7.005 -4.410 -12.062 1.00 92.56 112 ASP A C 1
ATOM 869 O O . ASP A 1 112 ? 8.028 -4.084 -12.653 1.00 92.56 112 ASP A O 1
ATOM 873 N N . GLY A 1 113 ? 7.077 -5.142 -10.943 1.00 91.75 113 GLY A N 1
ATOM 874 C CA . GLY A 1 113 ? 8.329 -5.665 -10.388 1.00 91.75 113 GLY A CA 1
ATOM 875 C C . GLY A 1 113 ? 9.175 -4.678 -9.570 1.00 91.75 113 GLY A C 1
ATOM 876 O O . GLY A 1 113 ? 10.123 -5.118 -8.917 1.00 91.75 113 GLY A O 1
ATOM 877 N N . ALA A 1 114 ? 8.822 -3.392 -9.523 1.00 89.38 114 ALA A N 1
ATOM 878 C CA . ALA A 1 114 ? 9.569 -2.341 -8.823 1.00 89.38 114 ALA A CA 1
ATOM 879 C C . ALA A 1 114 ? 8.897 -1.856 -7.517 1.00 89.38 114 ALA A C 1
ATOM 881 O O . ALA A 1 114 ? 9.189 -0.773 -7.009 1.00 89.38 114 ALA A O 1
ATOM 882 N N . GLY A 1 115 ? 7.998 -2.650 -6.929 1.00 89.69 115 GLY A N 1
ATOM 883 C CA . GLY A 1 115 ? 7.319 -2.284 -5.686 1.00 89.69 115 GLY A CA 1
ATOM 884 C C . GLY A 1 115 ? 8.185 -2.426 -4.432 1.00 89.69 115 GLY A C 1
ATOM 885 O O . GLY A 1 115 ? 9.081 -3.269 -4.334 1.00 89.69 115 GLY A O 1
ATOM 886 N N . CYS A 1 116 ? 7.853 -1.647 -3.401 1.00 91.06 116 CYS A N 1
ATOM 887 C CA . CYS A 1 116 ? 8.642 -1.569 -2.175 1.00 91.06 116 CYS A CA 1
ATOM 888 C C . CYS A 1 116 ? 8.291 -2.697 -1.170 1.00 91.06 116 CYS A C 1
ATOM 890 O O . CYS A 1 116 ? 7.128 -2.822 -0.743 1.00 91.06 116 CYS A O 1
ATOM 892 N N . PRO A 1 117 ? 9.271 -3.505 -0.705 1.00 91.81 117 PRO A N 1
ATOM 893 C CA . PRO A 1 117 ? 9.055 -4.517 0.336 1.00 91.81 117 PRO A CA 1
ATOM 894 C C . PRO A 1 117 ? 8.644 -3.918 1.687 1.00 91.81 117 PRO A C 1
ATOM 896 O O . PRO A 1 117 ? 7.842 -4.514 2.418 1.00 91.81 117 PRO A O 1
ATOM 899 N N . SER A 1 118 ? 9.178 -2.740 2.027 1.00 90.62 118 SER A N 1
ATOM 900 C CA . SER A 1 118 ? 8.876 -2.049 3.283 1.00 90.62 118 SER A CA 1
ATOM 901 C C . SER A 1 118 ? 7.410 -1.635 3.342 1.00 90.62 118 SER A C 1
ATOM 903 O O . SER A 1 118 ? 6.762 -1.866 4.365 1.00 90.62 118 SER A O 1
ATOM 905 N N . ILE A 1 119 ? 6.848 -1.124 2.243 1.00 91.81 119 ILE A N 1
ATOM 906 C CA . ILE A 1 119 ? 5.417 -0.800 2.157 1.00 91.81 119 ILE A CA 1
ATOM 907 C C . ILE A 1 119 ? 4.582 -2.066 2.357 1.00 91.81 119 ILE A C 1
ATOM 909 O O . ILE A 1 119 ? 3.719 -2.101 3.236 1.00 91.81 119 ILE A O 1
ATOM 913 N N . LEU A 1 120 ? 4.895 -3.154 1.645 1.00 94.44 120 LEU A N 1
ATOM 914 C CA . LEU A 1 120 ? 4.170 -4.421 1.786 1.00 94.44 120 LEU A CA 1
ATOM 915 C C . LEU A 1 120 ? 4.175 -4.950 3.232 1.00 94.44 120 LEU A C 1
ATOM 917 O O . LEU A 1 120 ? 3.150 -5.423 3.732 1.00 94.44 120 LEU A O 1
ATOM 921 N N . LYS A 1 121 ? 5.315 -4.859 3.928 1.00 93.38 121 LYS A N 1
ATOM 922 C CA . LYS A 1 121 ? 5.430 -5.249 5.342 1.00 93.38 121 LYS A CA 1
ATOM 923 C C . LYS A 1 121 ? 4.451 -4.468 6.224 1.00 93.38 121 LYS A C 1
ATOM 925 O O . LYS A 1 121 ? 3.819 -5.056 7.103 1.00 93.38 121 LYS A O 1
ATOM 930 N N . HIS A 1 122 ? 4.297 -3.169 5.987 1.00 93.31 122 HIS A N 1
ATOM 931 C CA . HIS A 1 122 ? 3.398 -2.324 6.773 1.00 93.31 122 HIS A CA 1
ATOM 932 C C . HIS A 1 122 ? 1.933 -2.514 6.388 1.00 93.31 122 HIS A C 1
ATOM 934 O O . HIS A 1 122 ? 1.090 -2.590 7.281 1.00 93.31 122 HIS A O 1
ATOM 940 N N . VAL A 1 123 ? 1.630 -2.733 5.107 1.00 95.62 123 VAL A N 1
ATOM 941 C CA . VAL A 1 123 ? 0.285 -3.126 4.665 1.00 95.62 123 VAL A CA 1
ATOM 942 C C . VAL A 1 123 ? -0.143 -4.431 5.344 1.00 95.62 123 VAL A C 1
ATOM 944 O O . VAL A 1 123 ? -1.258 -4.516 5.846 1.00 95.62 123 VAL A O 1
ATOM 947 N N . ARG A 1 124 ? 0.748 -5.422 5.486 1.00 95.81 124 ARG A N 1
ATOM 948 C CA . ARG A 1 124 ? 0.451 -6.661 6.237 1.00 95.81 124 ARG A CA 1
ATOM 949 C C . ARG A 1 124 ? 0.205 -6.430 7.731 1.00 95.81 124 ARG A C 1
ATOM 951 O O . ARG A 1 124 ? -0.580 -7.163 8.329 1.00 95.81 124 ARG A O 1
ATOM 958 N N . ARG A 1 125 ? 0.871 -5.439 8.337 1.00 94.69 125 ARG A N 1
ATOM 959 C CA . ARG A 1 125 ? 0.692 -5.061 9.752 1.00 94.69 125 ARG A CA 1
ATOM 960 C C . ARG A 1 125 ? -0.639 -4.349 9.990 1.00 94.69 125 ARG A C 1
ATOM 962 O O . ARG A 1 125 ? -1.288 -4.612 11.000 1.00 94.69 125 ARG A O 1
ATOM 969 N N . VAL A 1 126 ? -0.979 -3.413 9.108 1.00 95.81 126 VAL A N 1
ATOM 970 C CA . VAL A 1 126 ? -2.117 -2.492 9.250 1.00 95.81 126 VAL A CA 1
ATOM 971 C C . VAL A 1 126 ? -3.400 -3.098 8.683 1.00 95.81 126 VAL A C 1
ATOM 973 O O . VAL A 1 126 ? -4.457 -2.931 9.272 1.00 95.81 126 VAL A O 1
ATOM 976 N N . ARG A 1 127 ? -3.290 -3.864 7.592 1.00 96.94 127 ARG A N 1
ATOM 977 C CA . ARG A 1 127 ? -4.395 -4.506 6.863 1.00 96.94 127 ARG A CA 1
ATOM 978 C C . ARG A 1 127 ? -5.489 -3.514 6.429 1.00 96.94 127 ARG A C 1
ATOM 980 O O . ARG A 1 127 ? -6.662 -3.752 6.719 1.00 96.94 127 ARG A O 1
ATOM 987 N N . PRO A 1 128 ? -5.130 -2.415 5.737 1.00 97.06 128 PRO A N 1
ATOM 988 C CA . PRO A 1 128 ? -6.122 -1.477 5.224 1.00 97.06 128 PRO A CA 1
ATOM 989 C C . PRO A 1 128 ? -7.038 -2.170 4.207 1.00 97.06 128 PRO A C 1
ATOM 991 O O . PRO A 1 128 ? -6.648 -3.145 3.560 1.00 97.06 128 PRO A O 1
ATOM 994 N N . ARG A 1 129 ? -8.255 -1.651 4.038 1.00 97.19 129 ARG A N 1
ATOM 995 C CA . ARG A 1 129 ? -9.195 -2.141 3.015 1.00 97.19 129 ARG A CA 1
ATOM 996 C C . ARG A 1 129 ? -8.792 -1.676 1.617 1.00 97.19 129 ARG A C 1
ATOM 998 O O . ARG A 1 129 ? -9.081 -2.359 0.641 1.00 97.19 129 ARG A O 1
ATOM 1005 N N . LEU A 1 130 ? -8.111 -0.535 1.531 1.00 97.81 130 LEU A N 1
ATOM 1006 C CA . LEU A 1 130 ? -7.643 0.059 0.286 1.00 97.81 130 LEU A CA 1
ATOM 1007 C C . LEU A 1 130 ? -6.220 0.601 0.453 1.00 97.81 130 LEU A C 1
ATOM 1009 O O . LEU A 1 130 ? -5.928 1.294 1.429 1.00 97.81 130 LEU A O 1
ATOM 1013 N N . VAL A 1 131 ? -5.360 0.303 -0.515 1.00 97.00 131 VAL A N 1
ATOM 1014 C CA . VAL A 1 131 ? -4.038 0.901 -0.699 1.00 97.00 131 VAL A CA 1
ATOM 1015 C C . VAL A 1 131 ? -4.035 1.600 -2.051 1.00 97.00 131 VAL A C 1
ATOM 1017 O O . VAL A 1 131 ? -4.264 0.946 -3.067 1.00 97.00 131 VAL A O 1
ATOM 1020 N N . VAL A 1 132 ? -3.794 2.907 -2.056 1.00 95.81 132 VAL A N 1
ATOM 1021 C CA . VAL A 1 132 ? -3.691 3.723 -3.270 1.00 95.81 132 VAL A CA 1
ATOM 1022 C C . VAL A 1 132 ? -2.248 4.170 -3.436 1.00 95.81 132 VAL A C 1
ATOM 1024 O O . VAL A 1 132 ? -1.661 4.701 -2.494 1.00 95.81 132 VAL A O 1
ATOM 1027 N N . CYS A 1 133 ? -1.695 3.967 -4.622 1.00 92.50 133 CYS A N 1
ATOM 1028 C CA . CYS A 1 133 ? -0.357 4.404 -4.989 1.00 92.50 133 CYS A CA 1
ATOM 1029 C C . CYS A 1 133 ? -0.324 5.034 -6.382 1.00 92.50 133 CYS A C 1
ATOM 1031 O O . CYS A 1 133 ? -1.342 5.082 -7.076 1.00 92.50 133 CYS A O 1
ATOM 1033 N N . GLY A 1 134 ? 0.853 5.510 -6.780 1.00 86.69 134 GLY A N 1
ATOM 1034 C CA . GLY A 1 134 ? 1.129 5.989 -8.129 1.00 86.69 134 GLY A CA 1
ATOM 1035 C C . GLY A 1 134 ? 2.524 5.560 -8.573 1.00 86.69 134 GLY A C 1
ATOM 1036 O O . GLY A 1 134 ? 2.932 4.420 -8.346 1.00 86.69 134 GLY A O 1
ATOM 1037 N N . HIS A 1 135 ? 3.262 6.510 -9.153 1.00 84.81 135 HIS A N 1
ATOM 1038 C CA . HIS A 1 135 ? 4.679 6.423 -9.526 1.00 84.81 135 HIS A CA 1
ATOM 1039 C C . HIS A 1 135 ? 4.996 5.518 -10.726 1.00 84.81 135 HIS A C 1
ATOM 1041 O O . HIS A 1 135 ? 5.735 5.925 -11.615 1.00 84.81 135 HIS A O 1
ATOM 1047 N N . ILE A 1 136 ? 4.419 4.319 -10.795 1.00 83.88 136 ILE A N 1
ATOM 1048 C CA . ILE A 1 136 ? 4.720 3.341 -11.847 1.00 83.88 136 ILE A CA 1
ATOM 1049 C C . ILE A 1 136 ? 3.604 3.372 -12.893 1.00 83.88 136 ILE A C 1
ATOM 1051 O O . ILE A 1 136 ? 2.596 2.683 -12.746 1.00 83.88 136 ILE A O 1
ATOM 1055 N N . HIS A 1 137 ? 3.759 4.212 -13.920 1.00 87.69 137 HIS A N 1
ATOM 1056 C CA . HIS A 1 137 ? 2.701 4.528 -14.891 1.00 87.69 137 HIS A CA 1
ATOM 1057 C C . HIS A 1 137 ? 2.229 3.295 -15.670 1.00 87.69 137 HIS A C 1
ATOM 1059 O O . HIS A 1 137 ? 1.032 3.086 -15.845 1.00 87.69 137 HIS A O 1
ATOM 1065 N N . GLN A 1 138 ? 3.155 2.424 -16.065 1.00 88.19 138 GLN A N 1
ATOM 1066 C CA . GLN A 1 138 ? 2.849 1.183 -16.776 1.00 88.19 138 GLN A CA 1
ATOM 1067 C C . GLN A 1 138 ? 2.114 0.147 -15.912 1.00 88.19 138 GLN A C 1
ATOM 1069 O O . GLN A 1 138 ? 1.538 -0.802 -16.434 1.00 88.19 138 GLN A O 1
ATOM 1074 N N . ALA A 1 139 ? 2.121 0.328 -14.588 1.00 90.38 139 ALA A N 1
ATOM 1075 C CA . ALA A 1 139 ? 1.458 -0.556 -13.640 1.00 90.38 139 ALA A CA 1
ATOM 1076 C C . ALA A 1 139 ? 0.102 -0.017 -13.159 1.00 90.38 139 ALA A C 1
ATOM 1078 O O . ALA A 1 139 ? -0.428 -0.522 -12.163 1.00 90.38 139 ALA A O 1
ATOM 1079 N N . HIS A 1 140 ? -0.455 1.001 -13.829 1.00 93.69 140 HIS A N 1
ATOM 1080 C CA . HIS A 1 140 ? -1.806 1.488 -13.560 1.00 93.69 140 HIS A CA 1
ATOM 1081 C C . HIS A 1 140 ? -2.812 0.333 -13.570 1.00 93.69 140 HIS A C 1
ATOM 1083 O O . HIS A 1 140 ? -2.850 -0.491 -14.488 1.00 93.69 140 HIS A O 1
ATOM 1089 N N . GLY A 1 141 ? -3.652 0.278 -12.540 1.00 94.38 141 GLY A N 1
ATOM 1090 C CA . GLY A 1 141 ? -4.658 -0.764 -12.429 1.00 94.38 141 GLY A CA 1
ATOM 1091 C C . GLY A 1 141 ? -5.000 -1.137 -10.998 1.00 94.38 141 GLY A C 1
ATOM 1092 O O . GLY A 1 141 ? -4.710 -0.421 -10.038 1.00 94.38 141 GLY A O 1
ATOM 1093 N N . VAL A 1 142 ? -5.663 -2.286 -10.866 1.00 97.00 142 VAL A N 1
ATOM 1094 C CA . VAL A 1 142 ? -6.248 -2.759 -9.610 1.00 97.00 142 VAL A CA 1
ATOM 1095 C C . VAL A 1 142 ? -5.888 -4.221 -9.375 1.00 97.00 142 VAL A C 1
ATOM 1097 O O . VAL A 1 142 ? -6.044 -5.058 -10.262 1.00 97.00 142 VAL A O 1
ATOM 1100 N N . ALA A 1 143 ? -5.469 -4.555 -8.155 1.00 97.31 143 ALA A N 1
ATOM 1101 C CA . ALA A 1 143 ? -5.204 -5.928 -7.739 1.00 97.31 143 ALA A CA 1
ATOM 1102 C C . ALA A 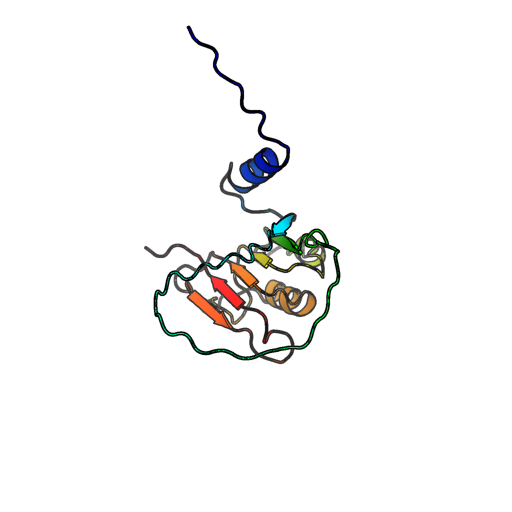1 143 ? -5.821 -6.233 -6.371 1.00 97.31 143 ALA A C 1
ATOM 1104 O O . ALA A 1 143 ? -5.777 -5.426 -5.443 1.00 97.31 143 ALA A O 1
ATOM 1105 N N . ARG A 1 144 ? -6.364 -7.444 -6.214 1.00 97.69 144 ARG A N 1
ATOM 1106 C CA . ARG A 1 144 ? -6.778 -7.953 -4.900 1.00 97.69 144 ARG A CA 1
ATOM 1107 C C . ARG A 1 144 ? -5.581 -8.517 -4.144 1.00 97.69 144 ARG A C 1
ATOM 1109 O O . ARG A 1 144 ? -4.730 -9.199 -4.720 1.00 97.69 144 ARG A O 1
ATOM 1116 N N . GLY A 1 145 ? -5.539 -8.262 -2.841 1.00 96.56 145 GLY A N 1
ATOM 1117 C CA . GLY A 1 145 ? -4.539 -8.831 -1.956 1.00 96.56 145 GLY A CA 1
ATOM 1118 C C . GLY A 1 145 ? -4.608 -10.356 -1.909 1.00 96.56 145 GLY A C 1
ATOM 1119 O O . GLY A 1 145 ? -5.683 -10.958 -1.903 1.00 96.56 145 GLY A O 1
ATOM 1120 N N . ARG A 1 146 ? -3.437 -10.994 -1.871 1.00 94.88 146 ARG A N 1
ATOM 1121 C CA . ARG A 1 146 ? -3.296 -12.453 -1.824 1.00 94.88 146 ARG A CA 1
ATOM 1122 C C . ARG A 1 146 ? -2.916 -12.920 -0.418 1.00 94.88 146 ARG A C 1
ATOM 1124 O O . ARG A 1 146 ? -2.150 -12.265 0.292 1.00 94.88 146 ARG A O 1
ATOM 1131 N N . GLY A 1 147 ? -3.421 -14.092 -0.034 1.00 93.19 147 GLY A N 1
ATOM 1132 C CA . GLY A 1 147 ? -3.153 -14.726 1.259 1.00 93.19 147 GLY A CA 1
ATOM 1133 C C . GLY A 1 147 ? -4.036 -14.226 2.411 1.00 93.19 147 GLY A C 1
ATOM 1134 O O . GLY A 1 147 ? -4.713 -13.200 2.331 1.00 93.19 147 GLY A O 1
ATOM 1135 N N . ARG A 1 148 ? -4.024 -14.964 3.532 1.00 89.94 148 ARG A N 1
ATOM 1136 C CA . ARG A 1 148 ? -4.944 -14.752 4.670 1.00 89.94 148 ARG A CA 1
ATOM 1137 C C . ARG A 1 148 ? -4.852 -13.351 5.289 1.00 89.94 148 ARG A C 1
ATOM 1139 O O . ARG A 1 148 ? -5.840 -12.871 5.854 1.00 89.94 148 ARG A O 1
ATOM 1146 N N . SER A 1 149 ? -3.686 -12.708 5.208 1.00 90.00 149 SER A N 1
ATOM 1147 C CA . SER A 1 149 ? -3.440 -11.380 5.779 1.00 90.00 149 SER A CA 1
ATOM 1148 C C . SER A 1 149 ? -3.952 -10.222 4.918 1.00 90.00 149 SER A C 1
ATOM 1150 O O . SER A 1 149 ? -4.260 -9.180 5.484 1.00 90.00 149 SER A O 1
ATOM 1152 N N . LEU A 1 150 ? -4.089 -10.400 3.600 1.00 95.62 150 LEU A N 1
ATOM 1153 C CA . LEU A 1 150 ? -4.391 -9.311 2.657 1.00 95.62 150 LEU A CA 1
ATOM 1154 C C . LEU A 1 150 ? -5.647 -9.543 1.808 1.00 95.62 150 LEU A C 1
ATOM 1156 O O . LEU A 1 150 ? -5.969 -8.697 0.987 1.00 95.62 150 LEU A O 1
ATOM 1160 N N . ARG A 1 151 ? -6.370 -10.654 1.990 1.00 94.06 151 ARG A N 1
ATOM 1161 C CA . ARG A 1 151 ? -7.549 -11.005 1.170 1.00 94.06 151 ARG A CA 1
ATOM 1162 C C . ARG A 1 151 ? -8.625 -9.906 1.070 1.00 94.06 151 ARG A C 1
ATOM 1164 O O . ARG A 1 151 ? -9.345 -9.858 0.083 1.00 94.06 151 ARG A O 1
ATOM 1171 N N . ASP A 1 152 ? -8.721 -9.050 2.088 1.00 96.06 152 ASP A N 1
ATOM 1172 C CA . ASP A 1 152 ? -9.712 -7.969 2.190 1.00 96.06 152 ASP A CA 1
ATOM 1173 C C . ASP A 1 152 ? -9.136 -6.598 1.769 1.00 96.06 152 ASP A C 1
ATOM 1175 O O . ASP A 1 152 ? -9.804 -5.574 1.899 1.00 96.06 152 ASP A O 1
ATOM 1179 N N . THR A 1 153 ? -7.887 -6.569 1.292 1.00 98.06 153 THR A N 1
ATOM 1180 C CA . THR A 1 153 ? -7.179 -5.366 0.844 1.00 98.06 153 THR A CA 1
ATOM 1181 C C . THR A 1 153 ? -7.237 -5.258 -0.677 1.00 98.06 153 THR A C 1
ATOM 1183 O O . THR A 1 153 ? -6.847 -6.186 -1.391 1.00 98.06 153 THR A O 1
ATOM 1186 N N . LEU A 1 154 ? -7.677 -4.106 -1.177 1.00 98.31 154 LEU A N 1
ATOM 1187 C CA . LEU A 1 154 ? -7.569 -3.724 -2.581 1.00 98.31 154 LEU A CA 1
ATOM 1188 C C . LEU A 1 154 ? -6.333 -2.845 -2.787 1.00 98.31 154 LEU A C 1
ATOM 1190 O O . LEU A 1 154 ? -6.109 -1.919 -2.013 1.00 98.31 154 LEU A O 1
ATOM 1194 N N . PHE A 1 155 ? -5.554 -3.120 -3.826 1.00 98.00 155 PHE A N 1
ATOM 1195 C CA . PHE A 1 155 ? -4.424 -2.301 -4.253 1.00 98.00 155 PHE A CA 1
ATOM 1196 C C . PHE A 1 155 ? -4.798 -1.593 -5.548 1.00 98.00 155 PHE A C 1
ATOM 1198 O O . PHE A 1 155 ? -5.288 -2.241 -6.474 1.00 98.00 155 PHE A O 1
ATOM 1205 N N . VAL A 1 156 ? -4.581 -0.284 -5.602 1.00 97.56 156 VAL A N 1
ATOM 1206 C CA . VAL A 1 156 ? -4.892 0.561 -6.754 1.00 97.56 156 VAL A CA 1
ATOM 1207 C C . VAL A 1 156 ? -3.675 1.414 -7.063 1.00 97.56 156 VAL A C 1
ATOM 1209 O O . VAL A 1 156 ? -3.256 2.205 -6.221 1.00 97.56 156 VAL A O 1
ATOM 1212 N N . ASN A 1 157 ? -3.136 1.273 -8.268 1.00 94.75 157 ASN A N 1
ATOM 1213 C CA . ASN A 1 157 ? -2.180 2.222 -8.813 1.00 94.75 157 ASN A CA 1
ATOM 1214 C C . ASN A 1 157 ? -2.949 3.185 -9.714 1.00 94.75 157 ASN A C 1
ATOM 1216 O O . ASN A 1 157 ? -3.466 2.785 -10.756 1.00 94.75 157 ASN A O 1
ATOM 1220 N N . ALA A 1 158 ? -3.054 4.429 -9.256 1.00 92.88 158 ALA A N 1
ATOM 1221 C CA . ALA A 1 158 ? -3.773 5.517 -9.904 1.00 92.88 158 ALA A CA 1
ATOM 1222 C C . ALA A 1 158 ? -2.819 6.490 -10.622 1.00 92.88 158 ALA A C 1
ATOM 1224 O O . ALA A 1 158 ? -3.154 7.662 -10.785 1.00 92.88 158 ALA A O 1
ATOM 1225 N N . ALA A 1 159 ? -1.616 6.038 -11.001 1.00 87.19 159 ALA A N 1
ATOM 1226 C CA . ALA A 1 159 ? -0.739 6.813 -11.870 1.00 87.19 159 ALA A CA 1
ATOM 1227 C C . ALA A 1 159 ? -1.468 7.136 -13.181 1.00 87.19 159 ALA A C 1
ATOM 1229 O O . ALA A 1 159 ? -2.061 6.248 -13.794 1.00 87.19 159 ALA A O 1
ATOM 1230 N N . SER A 1 160 ? -1.436 8.402 -13.595 1.00 80.00 160 SER A N 1
ATOM 1231 C CA . SER A 1 160 ? -1.982 8.802 -14.887 1.00 80.00 160 SER A CA 1
ATOM 1232 C C . SER A 1 160 ? -1.170 8.142 -15.998 1.00 80.00 160 SER A C 1
ATOM 1234 O O . SER A 1 160 ? 0.043 8.333 -16.076 1.00 80.00 160 SER A O 1
ATOM 1236 N N . CYS A 1 161 ? -1.837 7.361 -16.840 1.00 64.56 161 CYS A N 1
ATOM 1237 C CA . CYS A 1 161 ? -1.285 6.925 -18.116 1.00 64.56 161 CYS A CA 1
ATOM 1238 C C . CYS A 1 161 ? -1.611 7.985 -19.170 1.00 64.56 161 CYS A C 1
ATOM 1240 O O . CYS A 1 161 ? -2.749 8.460 -19.201 1.00 64.56 161 CYS A O 1
ATOM 1242 N N . ASP A 1 162 ? -0.629 8.327 -20.000 1.00 53.28 162 ASP A N 1
ATOM 1243 C CA . ASP A 1 162 ? -0.860 9.017 -21.274 1.00 53.28 162 ASP A CA 1
ATOM 1244 C C . ASP A 1 162 ? -1.324 8.017 -22.345 1.00 53.28 162 ASP A C 1
ATOM 1246 O O . ASP A 1 162 ? -0.857 6.850 -22.305 1.00 53.28 162 ASP A O 1
#

Secondary structure (DSSP, 8-state):
----------HHHHHHHHHHSSS---SS-EEEEEEP---------------------------PPPPPEEEEEEEE-----SS---THHHHHS-TT-SEEEESSPBTTSSSTT--BHHHHHHHHHH--SEEEE-S-GGG-EEEE--STTTTT-EEEE-PPP-